Protein AF-M6Q5N8-F1 (afdb_monomer_lite)

Radius of gyration: 15.01 Å; chains: 1; bounding box: 36×33×37 Å

Foldseek 3Di:
DDPPFDKAWDAKDWKWKDFDPATATFIWTWTDTPPDQKIWIARQFARQIAIDNDPVRNVVRSVVRVVVVLVVLLVDPDDDDGDGHDPVSVVVNVVRDDPVVVCVNVVGDHDDSVSSNDGDDMDIDDDD

Secondary structure (DSSP, 8-state):
------EEEEEEEEEEEEETTEEEEEEEEEEEETT---EEEEETTTTEEEEESSHHHHHHHHHHHHHHHHHHHHT--SPP-PPPPPHHHHHHHHHHS-HHHHHHHHHSPPPPHHHHTT-S---EEE--

pLDDT: mean 75.64, std 18.01, range [30.88, 96.38]

Sequence (128 aa):
MNTEYKIQPIEANFLVVKMDEKEYPLPVLVYKVENENYVYAEILNYSILGYGNSIQEAKEDIVNLIDLYLHDSKNSDKPSSIIQSETEKRQIFLSLIDIKMWDFFFNLNTPKQEDIKGQLESHFAIAS

Structure (mmCIF, N/CA/C/O backbone):
data_AF-M6Q5N8-F1
#
_entry.id   AF-M6Q5N8-F1
#
loop_
_atom_site.group_PDB
_atom_site.id
_atom_site.type_symbol
_atom_site.label_atom_id
_atom_site.label_alt_id
_atom_site.label_comp_id
_atom_site.label_asym_id
_atom_site.label_entity_id
_atom_site.label_seq_id
_atom_site.pdbx_PDB_ins_code
_atom_site.Cartn_x
_atom_site.Cartn_y
_atom_site.Cartn_z
_atom_site.occupancy
_atom_site.B_iso_or_equiv
_atom_site.auth_seq_id
_atom_site.auth_comp_id
_atom_site.auth_asym_id
_atom_site.auth_atom_id
_atom_site.pdbx_PDB_model_num
ATOM 1 N N . MET A 1 1 ? -12.390 -20.296 16.370 1.00 30.88 1 MET A N 1
ATOM 2 C CA . MET A 1 1 ? -12.536 -18.899 16.823 1.00 30.88 1 MET A CA 1
ATOM 3 C C . MET A 1 1 ? -12.137 -18.032 15.646 1.00 30.88 1 MET A C 1
ATOM 5 O O . MET A 1 1 ? -10.953 -17.971 15.357 1.00 30.88 1 MET A O 1
ATOM 9 N N . ASN A 1 2 ? -13.109 -17.481 14.916 1.00 33.12 2 ASN A N 1
ATOM 10 C CA . ASN A 1 2 ? -12.849 -16.460 13.902 1.00 33.12 2 ASN A CA 1
ATOM 11 C C . ASN A 1 2 ? -12.840 -15.119 14.630 1.00 33.12 2 ASN A C 1
ATOM 13 O O . ASN A 1 2 ? -13.896 -14.562 14.915 1.00 33.12 2 ASN A O 1
ATOM 17 N N . THR A 1 3 ? -11.664 -14.634 15.004 1.00 42.31 3 THR A N 1
ATOM 18 C CA . THR A 1 3 ? -11.481 -13.196 15.187 1.00 42.31 3 THR A CA 1
ATOM 19 C C . THR A 1 3 ? -11.457 -12.608 13.782 1.00 42.31 3 THR A C 1
ATOM 21 O O . THR A 1 3 ? -10.414 -12.572 13.140 1.00 42.31 3 THR A O 1
ATOM 24 N N . GLU A 1 4 ? -12.631 -12.247 13.260 1.00 54.78 4 GLU A N 1
ATOM 25 C CA . GLU A 1 4 ? -12.725 -11.385 12.082 1.00 54.78 4 GLU A CA 1
ATOM 26 C C . GLU A 1 4 ? -12.156 -10.028 12.497 1.00 54.78 4 GLU A C 1
ATOM 28 O O . GLU A 1 4 ? -12.827 -9.214 13.131 1.00 54.78 4 GLU A O 1
ATOM 33 N N . TYR A 1 5 ? -10.864 -9.833 12.243 1.00 60.12 5 TYR A N 1
ATOM 34 C CA . TYR A 1 5 ? -10.219 -8.543 12.417 1.00 60.12 5 TYR A CA 1
ATOM 35 C C . TYR A 1 5 ? -10.894 -7.565 11.465 1.00 60.12 5 TYR A C 1
ATOM 37 O O . TYR A 1 5 ? -10.724 -7.641 10.249 1.00 60.12 5 TYR A O 1
ATOM 45 N N . LYS A 1 6 ? -11.703 -6.662 12.015 1.00 83.00 6 LYS A N 1
ATOM 46 C CA . LYS A 1 6 ? -12.433 -5.702 11.203 1.00 83.00 6 LYS A CA 1
ATOM 47 C C . LYS A 1 6 ? -11.478 -4.617 10.733 1.00 83.00 6 LYS A C 1
ATOM 49 O O . LYS A 1 6 ? -11.004 -3.793 11.519 1.00 83.00 6 LYS A O 1
ATOM 54 N N . ILE A 1 7 ? -11.206 -4.627 9.436 1.00 89.00 7 ILE A N 1
ATOM 55 C CA . ILE A 1 7 ? -10.419 -3.598 8.770 1.00 89.00 7 ILE A CA 1
ATOM 56 C C . ILE A 1 7 ? -11.296 -2.354 8.597 1.00 89.00 7 ILE A C 1
ATOM 58 O O . ILE A 1 7 ? -12.390 -2.413 8.035 1.00 89.00 7 ILE A O 1
ATOM 62 N N . GLN A 1 8 ? -10.811 -1.215 9.080 1.00 92.88 8 GLN A N 1
ATOM 63 C CA . GLN A 1 8 ? -11.384 0.101 8.827 1.00 92.88 8 GLN A CA 1
ATOM 64 C C . GLN A 1 8 ? -10.546 0.791 7.746 1.00 92.88 8 GLN A C 1
ATOM 66 O O . GLN A 1 8 ? -9.454 1.284 8.054 1.00 92.88 8 GLN A O 1
ATOM 71 N N . PRO A 1 9 ? -11.003 0.805 6.482 1.00 93.50 9 PRO A N 1
ATOM 72 C CA . PRO A 1 9 ? -10.269 1.475 5.422 1.00 93.50 9 PRO A CA 1
ATOM 73 C C . PRO A 1 9 ? -10.187 2.977 5.677 1.00 93.50 9 PRO A C 1
ATOM 75 O O . PRO A 1 9 ? -11.166 3.596 6.094 1.00 93.50 9 PRO A O 1
ATOM 78 N N . ILE A 1 10 ? -9.025 3.555 5.390 1.00 94.00 10 ILE A N 1
ATOM 79 C CA . ILE A 1 10 ? -8.806 5.001 5.437 1.00 94.00 10 ILE A CA 1
ATOM 80 C C . ILE A 1 10 ? -8.743 5.541 4.012 1.00 94.00 10 ILE A C 1
ATOM 82 O O . ILE A 1 10 ? -9.542 6.396 3.644 1.00 94.00 10 ILE A O 1
ATOM 86 N N . GLU A 1 11 ? -7.811 5.030 3.208 1.00 93.25 11 GLU A N 1
ATOM 87 C CA . GLU A 1 11 ? -7.589 5.490 1.838 1.00 93.25 11 GLU A CA 1
ATOM 88 C C . GLU A 1 11 ? -6.929 4.406 0.979 1.00 93.25 11 GLU A C 1
ATOM 90 O O . GLU A 1 11 ? -6.263 3.496 1.480 1.00 93.25 11 GLU A O 1
ATOM 95 N N . ALA A 1 12 ? -7.113 4.524 -0.333 1.00 91.62 12 ALA A N 1
ATOM 96 C CA . ALA A 1 12 ? -6.439 3.721 -1.341 1.00 91.62 12 ALA A CA 1
ATOM 97 C C . ALA A 1 12 ? -5.587 4.641 -2.215 1.00 91.62 12 ALA A C 1
ATOM 99 O O . ALA A 1 12 ? -6.070 5.666 -2.685 1.00 91.62 12 ALA A O 1
ATOM 100 N N . ASN A 1 13 ? -4.325 4.271 -2.413 1.00 88.88 13 ASN A N 1
ATOM 101 C CA . ASN A 1 13 ? -3.329 5.061 -3.129 1.00 88.88 13 ASN A CA 1
ATOM 102 C C . ASN A 1 13 ? -2.446 4.167 -4.003 1.00 88.88 13 ASN A C 1
ATOM 104 O O . ASN A 1 13 ? -2.526 2.941 -3.946 1.00 88.88 13 ASN A O 1
ATOM 108 N N . PHE A 1 14 ? -1.562 4.780 -4.785 1.00 87.44 14 PHE A N 1
ATOM 109 C CA . PHE A 1 14 ? -0.500 4.066 -5.486 1.00 87.44 14 PHE A CA 1
ATOM 110 C C . PHE A 1 14 ? 0.861 4.527 -4.992 1.00 87.44 14 PHE A C 1
ATOM 112 O O . PHE A 1 14 ? 1.125 5.725 -4.899 1.00 87.44 14 PHE A O 1
ATOM 119 N N . LEU A 1 15 ? 1.742 3.568 -4.732 1.00 87.81 15 LEU A N 1
ATOM 120 C CA . LEU A 1 15 ? 3.169 3.824 -4.648 1.00 87.81 15 LEU A CA 1
ATOM 121 C C . LEU A 1 15 ? 3.750 3.700 -6.054 1.00 87.81 15 LEU A C 1
ATOM 123 O O . LEU A 1 15 ? 3.730 2.617 -6.637 1.00 87.81 15 LEU A O 1
ATOM 127 N N . VAL A 1 16 ? 4.253 4.799 -6.609 1.00 84.94 16 VAL A N 1
ATOM 128 C CA . VAL A 1 16 ? 4.866 4.785 -7.940 1.00 84.94 16 VAL A CA 1
ATOM 129 C C . VAL A 1 16 ? 6.345 4.463 -7.799 1.00 84.94 16 VAL A C 1
ATOM 131 O O . VAL A 1 16 ? 7.121 5.272 -7.286 1.00 84.94 16 VAL A O 1
ATOM 134 N N . VAL A 1 17 ? 6.729 3.282 -8.277 1.00 81.38 17 VAL A N 1
ATOM 135 C CA . VAL A 1 17 ? 8.127 2.860 -8.364 1.00 81.38 17 VAL A CA 1
ATOM 136 C C . VAL A 1 17 ? 8.646 3.196 -9.751 1.00 81.38 17 VAL A C 1
ATOM 138 O O . VAL A 1 17 ? 8.128 2.690 -10.747 1.00 81.38 17 VAL A O 1
ATOM 141 N N . LYS A 1 18 ? 9.671 4.042 -9.830 1.00 78.19 18 LYS A N 1
ATOM 142 C CA . LYS A 1 18 ? 10.339 4.343 -11.098 1.00 78.19 18 LYS A CA 1
ATOM 143 C C . LYS A 1 18 ? 11.508 3.388 -11.297 1.00 78.19 18 LYS A C 1
ATOM 145 O O . LYS A 1 18 ? 12.343 3.238 -10.406 1.00 78.19 18 LYS A O 1
ATOM 150 N N . MET A 1 19 ? 11.549 2.727 -12.446 1.00 72.00 19 MET A N 1
ATOM 151 C CA . MET A 1 19 ? 12.650 1.853 -12.847 1.00 72.00 19 MET A CA 1
ATOM 152 C C . MET A 1 19 ? 13.027 2.212 -14.283 1.00 72.00 19 MET A C 1
ATOM 154 O O . MET A 1 19 ? 12.175 2.131 -15.171 1.00 72.00 19 MET A O 1
ATOM 158 N N . ASP A 1 20 ? 14.277 2.620 -14.496 1.00 72.25 20 ASP A N 1
ATOM 159 C CA . ASP A 1 20 ? 14.779 3.136 -15.771 1.00 72.25 20 ASP A CA 1
ATOM 160 C C . ASP A 1 20 ? 13.825 4.198 -16.382 1.00 72.25 20 ASP A C 1
ATOM 162 O O . ASP A 1 20 ? 13.698 5.302 -15.855 1.00 72.25 20 ASP A O 1
ATOM 166 N N . GLU A 1 21 ? 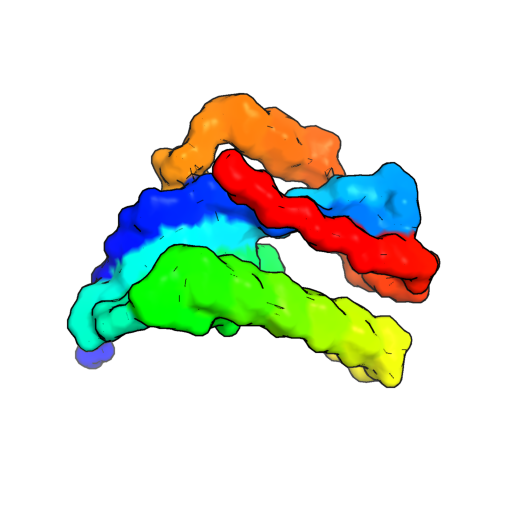13.106 3.860 -17.461 1.00 65.44 21 GLU A N 1
ATOM 167 C CA . GLU A 1 21 ? 12.159 4.735 -18.179 1.00 65.44 21 GLU A CA 1
ATOM 168 C C . GLU A 1 21 ? 10.677 4.373 -17.951 1.00 65.44 21 GLU A C 1
ATOM 170 O O . GLU A 1 21 ? 9.793 4.850 -18.668 1.00 65.44 21 GLU A O 1
ATOM 175 N N . LYS A 1 22 ? 10.375 3.492 -16.991 1.00 69.94 22 LYS A N 1
ATOM 176 C CA . LYS A 1 22 ? 9.011 3.018 -16.724 1.00 69.94 22 LYS A CA 1
ATOM 177 C C . LYS A 1 22 ? 8.580 3.304 -15.293 1.00 69.94 22 LYS A C 1
ATOM 179 O O . LYS A 1 22 ? 9.331 3.136 -14.333 1.00 69.94 22 LYS A O 1
ATOM 184 N N . GLU A 1 23 ? 7.323 3.706 -15.166 1.00 76.88 23 GLU A N 1
ATOM 185 C CA . GLU A 1 23 ? 6.652 3.883 -13.886 1.00 76.88 23 GLU A CA 1
ATOM 186 C C . GLU A 1 23 ? 5.763 2.673 -13.613 1.00 76.88 23 GLU A C 1
ATOM 188 O O . GLU A 1 23 ? 4.957 2.271 -14.454 1.00 76.88 23 GLU A O 1
ATOM 193 N N . TYR A 1 24 ? 5.915 2.100 -12.425 1.00 76.81 24 TYR A N 1
ATOM 194 C CA . TYR A 1 24 ? 5.169 0.936 -11.983 1.00 76.81 24 TYR A CA 1
ATOM 195 C C . TYR A 1 24 ? 4.320 1.313 -10.770 1.00 76.81 24 TYR A C 1
ATOM 197 O O . TYR A 1 24 ? 4.860 1.484 -9.672 1.00 76.81 24 TYR A O 1
ATOM 205 N N . PRO A 1 25 ? 2.996 1.462 -10.937 1.00 82.88 25 PRO A N 1
ATOM 206 C CA . PRO A 1 25 ? 2.116 1.785 -9.833 1.00 82.88 25 PRO A CA 1
ATOM 207 C C . PRO A 1 25 ? 1.837 0.525 -9.022 1.00 82.88 25 PRO A C 1
ATOM 209 O O . PRO A 1 25 ? 1.323 -0.478 -9.523 1.00 82.88 25 PRO A O 1
ATOM 212 N N . LEU A 1 26 ? 2.167 0.576 -7.741 1.00 86.25 26 LEU A N 1
ATOM 213 C CA . LEU A 1 26 ? 1.872 -0.485 -6.796 1.00 86.25 26 LEU A CA 1
ATOM 214 C C . LEU A 1 26 ? 0.654 -0.077 -5.964 1.00 86.25 26 LEU A C 1
ATOM 216 O O . LEU A 1 26 ? 0.677 0.993 -5.360 1.00 86.25 26 LEU A O 1
ATOM 220 N N . PRO A 1 27 ? -0.417 -0.887 -5.932 1.00 89.06 27 PRO A N 1
ATOM 221 C CA . PRO A 1 27 ? -1.635 -0.539 -5.216 1.00 89.06 27 PRO A CA 1
ATOM 222 C C . PRO A 1 27 ? -1.385 -0.621 -3.710 1.00 89.06 27 PRO A C 1
ATOM 224 O O . PRO A 1 27 ? -0.926 -1.651 -3.208 1.00 89.06 27 PRO A O 1
ATOM 227 N N . VAL A 1 28 ? -1.689 0.465 -3.007 1.00 92.31 28 VAL A N 1
ATOM 228 C CA . VAL A 1 28 ? -1.510 0.614 -1.563 1.00 92.31 28 VAL A CA 1
ATOM 229 C C . VAL A 1 28 ? -2.861 0.822 -0.901 1.00 92.31 28 VAL A C 1
ATOM 231 O O . VAL A 1 28 ? -3.601 1.741 -1.252 1.00 92.31 28 VAL A O 1
ATOM 234 N N . LEU A 1 29 ? -3.164 -0.004 0.094 1.00 94.19 29 LEU A N 1
ATOM 235 C CA . LEU A 1 29 ? -4.302 0.207 0.981 1.00 94.19 29 LEU A CA 1
ATOM 236 C C . LEU A 1 29 ? -3.805 0.716 2.333 1.00 94.19 29 LEU A C 1
ATOM 238 O O . LEU A 1 29 ? -2.958 0.076 2.954 1.00 94.19 29 LEU A O 1
ATOM 242 N N . VAL A 1 30 ? -4.362 1.831 2.801 1.00 95.81 30 VAL A N 1
ATOM 243 C CA . VAL A 1 30 ? -4.132 2.358 4.148 1.00 95.81 30 VAL A CA 1
ATOM 244 C C . VAL A 1 30 ? -5.367 2.094 4.997 1.00 95.81 30 VAL A C 1
ATOM 246 O O . VAL A 1 30 ? -6.492 2.423 4.605 1.00 95.81 30 VAL A O 1
ATOM 249 N N . TYR A 1 31 ? -5.175 1.499 6.168 1.00 95.25 31 TYR A N 1
ATOM 250 C CA . TYR A 1 31 ? -6.275 1.059 7.016 1.00 95.25 31 TYR A CA 1
ATOM 251 C C . TYR A 1 31 ? -5.895 0.997 8.498 1.00 95.25 31 TYR A C 1
ATOM 253 O O . TYR A 1 31 ? -4.726 1.067 8.874 1.00 95.25 31 TYR A O 1
ATOM 261 N N . LYS A 1 32 ? -6.906 0.854 9.354 1.00 95.19 32 LYS A N 1
ATOM 262 C CA . LYS A 1 32 ? -6.758 0.484 10.767 1.00 95.19 32 LYS A CA 1
ATOM 263 C C . LYS A 1 32 ? -7.368 -0.882 11.015 1.00 95.19 32 LYS A C 1
ATOM 265 O O . LYS A 1 32 ? -8.320 -1.268 10.339 1.00 95.19 32 LYS A O 1
ATOM 270 N N . VAL A 1 33 ? -6.849 -1.584 12.009 1.00 92.06 33 VAL A N 1
ATOM 271 C CA . VAL A 1 33 ? -7.463 -2.804 12.532 1.00 92.06 33 VAL A CA 1
ATOM 272 C C . VAL A 1 33 ? -8.184 -2.453 13.826 1.00 92.06 33 VAL A C 1
ATOM 274 O O . VAL A 1 33 ? -7.667 -1.713 14.663 1.00 92.06 33 VAL A O 1
ATOM 277 N N . GLU A 1 34 ? -9.410 -2.943 13.986 1.00 87.62 34 GLU A N 1
ATOM 278 C CA . GLU A 1 34 ? -10.166 -2.744 15.220 1.00 87.62 34 GLU A CA 1
ATOM 279 C C . GLU A 1 34 ? -9.391 -3.289 16.436 1.00 87.62 34 GLU A C 1
ATOM 281 O O . GLU A 1 34 ? -8.906 -4.418 16.421 1.00 87.62 34 GLU A O 1
ATOM 286 N N . ASN A 1 35 ? -9.309 -2.485 17.503 1.00 85.38 35 ASN A N 1
ATOM 287 C CA . ASN A 1 35 ? -8.527 -2.732 18.728 1.00 85.38 35 ASN A CA 1
ATOM 288 C C . ASN A 1 35 ? -7.000 -2.584 18.610 1.00 85.38 35 ASN A C 1
ATOM 290 O O . ASN A 1 35 ? -6.294 -2.874 19.576 1.00 85.38 35 ASN A O 1
ATOM 294 N N . GLU A 1 36 ? -6.488 -2.076 17.490 1.00 89.75 36 GLU A N 1
ATOM 295 C CA . GLU A 1 36 ? -5.082 -1.700 17.348 1.00 89.75 36 GLU A CA 1
ATOM 296 C C . GLU A 1 36 ? -4.931 -0.176 17.272 1.00 89.75 36 GLU A C 1
ATOM 298 O O . GLU A 1 36 ? -5.776 0.537 16.731 1.00 89.75 36 GLU A O 1
ATOM 303 N N . ASN A 1 37 ? -3.838 0.342 17.839 1.00 89.25 37 ASN A N 1
ATOM 304 C CA . ASN A 1 37 ? -3.571 1.785 17.889 1.00 89.25 37 ASN A CA 1
ATOM 305 C C . ASN A 1 37 ? -2.722 2.283 16.711 1.00 89.25 37 ASN A C 1
ATOM 307 O O . ASN A 1 37 ? -2.341 3.452 16.682 1.00 89.25 37 ASN A O 1
ATOM 311 N N . TYR A 1 38 ? -2.427 1.406 15.754 1.00 94.62 38 TYR A N 1
ATOM 312 C CA . TYR A 1 38 ? -1.580 1.706 14.610 1.00 94.62 38 TYR A CA 1
ATOM 313 C C . TYR A 1 38 ? -2.402 1.933 13.346 1.00 94.62 38 TYR A C 1
ATOM 315 O O . TYR A 1 38 ? -3.519 1.435 13.184 1.00 94.62 38 TYR A O 1
ATOM 323 N N . VAL A 1 39 ? -1.821 2.709 12.443 1.00 96.38 39 VAL A N 1
ATOM 324 C CA . VAL A 1 39 ? -2.214 2.778 11.042 1.00 96.38 39 VAL A CA 1
ATOM 325 C C . VAL A 1 39 ? -1.319 1.826 10.267 1.00 96.38 39 VAL A C 1
ATOM 327 O O . VAL A 1 39 ? -0.111 1.797 10.489 1.00 96.38 39 VAL A O 1
ATOM 330 N N . TYR A 1 40 ? -1.919 1.084 9.349 1.00 95.88 40 TYR A N 1
ATOM 331 C CA . TYR A 1 40 ? -1.242 0.169 8.446 1.00 95.88 40 TYR A CA 1
ATOM 332 C C . TYR A 1 40 ? -1.292 0.716 7.028 1.00 95.88 40 TYR A C 1
ATOM 334 O O . TYR A 1 40 ? -2.307 1.278 6.611 1.00 95.88 40 TYR A O 1
ATOM 342 N N . ALA A 1 41 ? -0.213 0.513 6.284 1.00 95.94 41 ALA A N 1
ATOM 343 C CA . ALA A 1 41 ? -0.166 0.680 4.843 1.00 95.94 41 ALA A CA 1
ATOM 344 C C . ALA A 1 41 ? 0.348 -0.626 4.230 1.00 95.94 41 ALA A C 1
ATOM 346 O O . ALA A 1 41 ? 1.341 -1.184 4.691 1.00 95.94 41 ALA A O 1
ATOM 347 N N . GLU A 1 42 ? -0.333 -1.139 3.210 1.00 94.19 42 GLU A N 1
ATOM 348 C CA . GLU A 1 42 ? 0.015 -2.424 2.600 1.00 94.19 42 GLU A CA 1
ATOM 349 C C . GLU A 1 42 ? 0.081 -2.328 1.081 1.00 94.19 42 GLU A C 1
ATOM 351 O O . GLU A 1 42 ? -0.879 -1.895 0.440 1.00 94.19 42 GLU A O 1
ATOM 356 N N . ILE A 1 43 ? 1.189 -2.794 0.501 1.00 91.44 43 ILE A N 1
ATOM 357 C CA . ILE A 1 43 ? 1.340 -2.964 -0.945 1.00 91.44 43 ILE A CA 1
ATOM 358 C C . ILE A 1 43 ? 0.692 -4.292 -1.358 1.00 91.44 43 ILE A C 1
ATOM 360 O O . ILE A 1 43 ? 1.275 -5.364 -1.179 1.00 91.44 43 ILE A O 1
ATOM 364 N N . LEU A 1 44 ? -0.488 -4.233 -1.981 1.00 88.69 44 LEU A N 1
ATOM 365 C CA . LEU A 1 44 ? -1.363 -5.405 -2.162 1.00 88.69 44 LEU A CA 1
ATOM 366 C C . LEU A 1 44 ? -0.813 -6.489 -3.101 1.00 88.69 44 LEU A C 1
ATOM 368 O O . LEU A 1 44 ? -1.274 -7.640 -3.115 1.00 88.69 44 LEU A O 1
ATOM 372 N N . ASN A 1 45 ? 0.139 -6.111 -3.951 1.00 81.44 45 ASN A N 1
ATOM 373 C CA . ASN A 1 45 ? 0.755 -7.025 -4.905 1.00 81.44 45 ASN A CA 1
ATOM 374 C C . ASN A 1 45 ? 1.868 -7.858 -4.275 1.00 81.44 45 ASN A C 1
ATOM 376 O O . ASN A 1 45 ? 2.132 -8.936 -4.793 1.00 81.44 45 ASN A O 1
ATOM 380 N N . TYR A 1 46 ? 2.484 -7.375 -3.194 1.00 81.25 46 TYR A N 1
ATOM 381 C CA . TYR A 1 46 ? 3.658 -7.991 -2.569 1.00 81.25 46 TYR A CA 1
ATOM 382 C C . TYR A 1 46 ? 3.441 -8.364 -1.098 1.00 81.25 46 TYR A C 1
ATOM 384 O O . TYR A 1 46 ? 4.357 -8.902 -0.479 1.00 81.25 46 TYR A O 1
ATOM 392 N N . SER A 1 47 ? 2.269 -8.056 -0.529 1.00 84.81 47 SER A N 1
ATOM 393 C CA . SER A 1 47 ? 1.970 -8.208 0.901 1.00 84.81 47 SER A CA 1
ATOM 394 C C . SER A 1 47 ? 3.023 -7.552 1.806 1.00 84.81 47 SER A C 1
ATOM 396 O O . SER A 1 47 ? 3.298 -8.032 2.905 1.00 84.81 47 SER A O 1
ATOM 398 N N . ILE A 1 48 ? 3.636 -6.461 1.335 1.00 88.50 48 ILE A N 1
ATOM 399 C CA . ILE A 1 48 ? 4.571 -5.661 2.129 1.00 88.50 48 ILE A CA 1
ATOM 400 C C . ILE A 1 48 ? 3.736 -4.733 2.996 1.00 88.50 48 ILE A C 1
ATOM 402 O O . ILE A 1 48 ? 2.979 -3.914 2.473 1.00 88.50 48 ILE A O 1
ATOM 406 N N . LEU A 1 49 ? 3.878 -4.893 4.307 1.00 92.50 49 LEU A N 1
ATOM 407 C CA . LEU A 1 49 ? 3.103 -4.202 5.323 1.00 92.50 49 LEU A CA 1
ATOM 408 C C . LEU A 1 49 ? 4.019 -3.271 6.110 1.00 92.50 49 LEU A C 1
ATOM 410 O O . LEU A 1 49 ? 4.965 -3.743 6.736 1.00 92.50 49 LEU A O 1
ATOM 414 N N . GLY A 1 50 ? 3.697 -1.985 6.105 1.00 94.06 50 GLY A N 1
ATOM 415 C CA . GLY A 1 50 ? 4.296 -0.989 6.982 1.00 94.06 50 GLY A CA 1
ATOM 416 C C . GLY A 1 50 ? 3.263 -0.443 7.957 1.00 94.06 50 GLY A C 1
ATOM 417 O O . GLY A 1 50 ? 2.051 -0.540 7.726 1.00 94.06 50 GLY A O 1
ATOM 418 N N . TYR A 1 51 ? 3.727 0.100 9.075 1.00 96.06 51 TYR A N 1
ATOM 419 C CA . TYR A 1 51 ? 2.848 0.585 10.136 1.00 96.06 51 TYR A CA 1
ATOM 420 C C . TYR A 1 51 ? 3.426 1.790 10.878 1.00 96.06 51 TYR A C 1
ATOM 422 O O . TYR A 1 51 ? 4.628 2.032 10.892 1.00 96.06 51 TYR A O 1
ATOM 430 N N . GLY A 1 52 ? 2.552 2.556 11.526 1.00 96.12 52 GLY A N 1
ATOM 431 C CA . GLY A 1 52 ? 2.949 3.733 12.294 1.00 96.12 52 GLY A CA 1
ATOM 432 C C . GLY A 1 52 ? 1.821 4.297 13.148 1.00 96.12 52 GLY A C 1
ATOM 433 O O . GLY A 1 52 ? 0.678 3.843 13.082 1.00 96.12 52 GLY A O 1
ATOM 434 N N . ASN A 1 53 ? 2.120 5.307 13.962 1.00 95.44 53 ASN A N 1
ATOM 435 C CA . ASN A 1 53 ? 1.106 6.013 14.757 1.00 95.44 53 ASN A CA 1
ATOM 436 C C . ASN A 1 53 ? 0.263 6.967 13.895 1.00 95.44 53 ASN A C 1
ATOM 438 O O . ASN A 1 53 ? -0.815 7.400 14.304 1.00 95.44 53 ASN A O 1
ATOM 442 N N . SER A 1 54 ? 0.748 7.301 12.698 1.00 95.94 54 SER A N 1
ATOM 443 C CA . SER A 1 54 ? 0.072 8.149 11.722 1.00 95.94 54 SER A CA 1
ATOM 444 C C . SER A 1 54 ? 0.084 7.516 10.329 1.00 95.94 54 SER A C 1
ATOM 446 O O . SER A 1 54 ? 0.863 6.607 10.048 1.00 95.94 54 SER A O 1
ATOM 448 N N . ILE A 1 55 ? -0.776 8.023 9.437 1.00 94.75 55 ILE A N 1
ATOM 449 C CA . ILE A 1 55 ? -0.788 7.629 8.018 1.00 94.75 55 ILE A CA 1
ATOM 450 C C . ILE A 1 55 ? 0.583 7.877 7.379 1.00 94.75 55 ILE A C 1
ATOM 452 O O . ILE A 1 55 ? 1.059 7.044 6.615 1.00 94.75 55 ILE A O 1
ATOM 456 N N . GLN A 1 56 ? 1.217 9.005 7.710 1.00 94.56 56 GLN A N 1
ATOM 457 C CA . GLN A 1 56 ? 2.518 9.372 7.163 1.00 94.56 56 GLN A CA 1
ATOM 458 C C . GLN A 1 56 ? 3.610 8.392 7.604 1.00 94.56 56 GLN A C 1
ATOM 460 O O . GLN A 1 56 ? 4.341 7.894 6.758 1.00 94.56 56 GLN A O 1
ATOM 465 N N . GLU A 1 57 ? 3.660 8.050 8.895 1.00 95.81 57 GLU A N 1
ATOM 466 C CA . GLU A 1 57 ? 4.621 7.066 9.412 1.00 95.81 57 GLU A CA 1
ATOM 467 C C . GLU A 1 57 ? 4.444 5.697 8.738 1.00 95.81 57 GLU A C 1
ATOM 469 O O . GLU A 1 57 ? 5.419 5.100 8.295 1.00 95.81 57 GLU A O 1
ATOM 474 N N . ALA A 1 58 ? 3.201 5.225 8.577 1.00 95.81 58 ALA A N 1
ATOM 475 C CA . ALA A 1 58 ? 2.934 3.957 7.895 1.00 95.81 58 ALA A CA 1
ATOM 476 C C . ALA A 1 58 ? 3.361 3.981 6.413 1.00 95.81 58 ALA A C 1
ATOM 478 O O . ALA A 1 58 ? 3.866 2.984 5.895 1.00 95.81 58 ALA A O 1
ATOM 479 N N . LYS A 1 59 ? 3.180 5.119 5.726 1.00 92.75 59 LYS A N 1
ATOM 480 C CA . LYS A 1 59 ? 3.633 5.321 4.340 1.00 92.75 59 LYS A CA 1
ATOM 481 C C . LYS A 1 59 ? 5.158 5.348 4.228 1.00 92.75 59 LYS A C 1
ATOM 483 O O . LYS A 1 59 ? 5.707 4.782 3.290 1.00 92.75 59 LYS A O 1
ATOM 488 N N . GLU A 1 60 ? 5.844 5.999 5.158 1.00 93.44 60 GLU A N 1
ATOM 489 C CA . GLU A 1 60 ? 7.310 6.033 5.187 1.00 93.44 60 GLU A CA 1
ATOM 490 C C . GLU A 1 60 ? 7.891 4.640 5.441 1.00 93.44 60 GLU A C 1
ATOM 492 O O . GLU A 1 60 ? 8.846 4.238 4.777 1.00 93.44 60 GLU A O 1
ATOM 497 N N . ASP A 1 61 ? 7.268 3.868 6.332 1.00 94.25 61 ASP A N 1
ATOM 49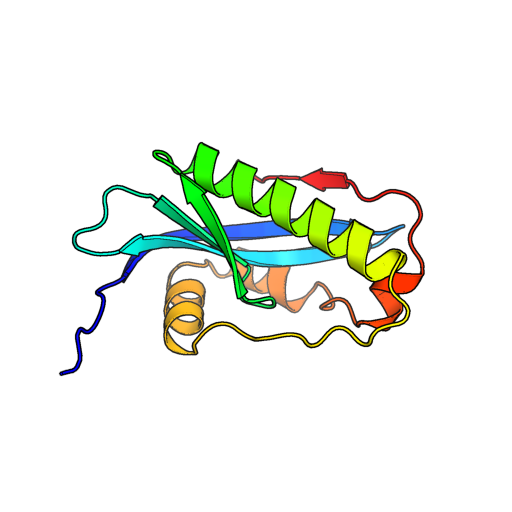8 C CA . ASP A 1 61 ? 7.686 2.501 6.631 1.00 94.25 61 ASP A CA 1
ATOM 499 C C . ASP A 1 61 ? 7.575 1.579 5.403 1.00 94.25 61 ASP A C 1
ATOM 501 O O . ASP A 1 61 ? 8.544 0.901 5.058 1.00 94.25 61 ASP A O 1
ATOM 505 N N . ILE A 1 62 ? 6.465 1.617 4.646 1.00 92.94 62 ILE A N 1
ATOM 506 C CA . ILE A 1 62 ? 6.363 0.813 3.408 1.00 92.94 62 ILE A CA 1
ATOM 507 C C . ILE A 1 62 ? 7.398 1.202 2.351 1.00 92.94 62 ILE A C 1
ATOM 509 O O . ILE A 1 62 ? 7.837 0.331 1.601 1.00 92.94 62 ILE A O 1
ATOM 513 N N . VAL A 1 63 ? 7.784 2.481 2.272 1.00 89.94 63 VAL A N 1
ATOM 514 C CA . VAL A 1 63 ? 8.803 2.950 1.321 1.00 89.94 63 VAL A CA 1
ATOM 515 C C . VAL A 1 63 ? 10.168 2.381 1.705 1.00 89.94 63 VAL A C 1
ATOM 517 O O . VAL A 1 63 ? 10.847 1.789 0.871 1.00 89.94 63 VAL A O 1
ATOM 520 N N . ASN A 1 64 ? 10.525 2.442 2.987 1.00 89.19 64 ASN A N 1
ATOM 521 C CA . ASN A 1 64 ? 11.766 1.840 3.473 1.00 89.19 64 ASN A CA 1
ATOM 522 C C . ASN A 1 64 ? 11.789 0.318 3.249 1.00 89.19 64 ASN A C 1
ATOM 524 O O . ASN A 1 64 ? 12.812 -0.248 2.860 1.00 89.19 64 ASN A O 1
ATOM 528 N N . LEU A 1 65 ? 10.659 -0.362 3.464 1.00 89.62 65 LEU A N 1
ATOM 529 C CA . LEU A 1 65 ? 10.551 -1.809 3.273 1.00 89.62 65 LEU A CA 1
ATOM 530 C C . LEU A 1 65 ? 10.657 -2.221 1.802 1.00 89.62 65 LEU A C 1
ATOM 532 O O . LEU A 1 65 ? 11.316 -3.220 1.505 1.00 89.62 65 LEU A O 1
ATOM 536 N N . ILE A 1 66 ? 10.03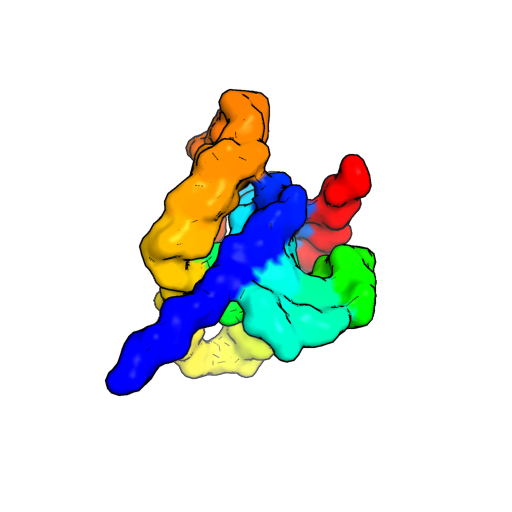7 -1.481 0.875 1.00 85.31 66 ILE A N 1
ATOM 537 C CA . ILE A 1 66 ? 10.174 -1.789 -0.555 1.00 85.31 66 ILE A CA 1
ATOM 538 C C . ILE A 1 66 ? 11.600 -1.515 -1.045 1.00 85.31 66 ILE A C 1
ATOM 540 O O . ILE A 1 66 ? 12.105 -2.291 -1.853 1.00 85.31 66 ILE A O 1
ATOM 544 N N . ASP A 1 67 ? 12.273 -0.484 -0.526 1.00 83.38 67 ASP A N 1
ATOM 545 C CA . ASP A 1 67 ? 13.673 -0.188 -0.851 1.00 83.38 67 ASP A CA 1
ATOM 546 C C . ASP A 1 67 ? 14.591 -1.337 -0.449 1.00 83.38 67 ASP A C 1
ATOM 548 O O . ASP A 1 67 ? 15.391 -1.816 -1.258 1.00 83.38 67 ASP A O 1
ATOM 552 N N . LEU A 1 68 ? 14.421 -1.837 0.776 1.00 83.06 68 LEU A N 1
ATOM 553 C CA . LEU A 1 68 ? 15.136 -3.012 1.266 1.00 83.06 68 LEU A CA 1
ATOM 554 C C . LEU A 1 68 ? 14.820 -4.248 0.420 1.00 83.06 68 LEU A C 1
ATOM 556 O O . LEU A 1 68 ? 15.735 -4.948 -0.007 1.00 83.06 68 LEU A O 1
ATOM 560 N N . TYR A 1 69 ? 13.542 -4.487 0.113 1.00 80.50 69 TYR A N 1
ATOM 561 C CA . TYR A 1 69 ? 13.126 -5.611 -0.725 1.00 80.50 69 TYR A CA 1
ATOM 562 C C . TYR A 1 69 ? 13.770 -5.559 -2.117 1.00 80.50 69 TYR A C 1
ATOM 564 O O . TYR A 1 69 ? 14.284 -6.566 -2.608 1.00 80.50 69 TYR A O 1
ATOM 572 N N . LEU A 1 70 ? 13.776 -4.390 -2.760 1.00 77.75 70 LEU A N 1
ATOM 573 C CA . LEU A 1 70 ? 14.379 -4.203 -4.077 1.00 77.75 70 LEU A CA 1
ATOM 574 C C . LEU A 1 70 ? 15.896 -4.378 -4.016 1.00 77.75 70 LEU A C 1
ATOM 576 O O . LEU A 1 70 ? 16.452 -5.084 -4.858 1.00 77.75 70 LEU A O 1
ATOM 580 N N . HIS A 1 71 ? 16.557 -3.807 -3.010 1.00 78.69 71 HIS A N 1
ATOM 581 C CA . HIS A 1 71 ? 17.992 -3.974 -2.801 1.00 78.69 71 HIS A CA 1
ATOM 582 C C . HIS A 1 71 ? 18.377 -5.447 -2.589 1.00 78.69 71 HIS A C 1
ATOM 584 O O . HIS A 1 71 ? 19.281 -5.955 -3.257 1.00 78.69 71 HIS A O 1
ATOM 590 N N . ASP A 1 72 ? 17.671 -6.164 -1.718 1.00 76.00 72 ASP A N 1
ATOM 591 C CA . ASP A 1 72 ? 17.947 -7.573 -1.431 1.00 76.00 72 ASP A CA 1
ATOM 592 C C . ASP A 1 72 ? 17.634 -8.468 -2.631 1.00 76.00 72 ASP A C 1
ATOM 594 O O . ASP A 1 72 ? 18.396 -9.386 -2.936 1.00 76.00 72 ASP A O 1
ATOM 598 N N . SER A 1 73 ? 16.559 -8.178 -3.370 1.00 72.44 73 SER A N 1
ATOM 599 C CA . SER A 1 73 ? 16.197 -8.936 -4.573 1.00 72.44 73 SER A CA 1
ATOM 600 C C . SER A 1 73 ? 17.253 -8.843 -5.677 1.00 72.44 73 SER A C 1
ATOM 602 O O . SER A 1 73 ? 17.484 -9.827 -6.377 1.00 72.44 73 SER A O 1
ATOM 604 N N . LYS A 1 74 ? 17.932 -7.695 -5.811 1.00 69.19 74 LYS A N 1
ATOM 605 C CA . LYS A 1 74 ? 19.029 -7.502 -6.773 1.00 69.19 74 LYS A CA 1
ATOM 606 C C . LYS A 1 74 ? 20.282 -8.284 -6.395 1.00 69.19 74 LYS A C 1
ATOM 608 O O . LYS A 1 74 ? 21.004 -8.740 -7.273 1.00 69.19 74 LYS A O 1
ATOM 613 N N . ASN A 1 75 ? 20.530 -8.433 -5.098 1.00 71.12 75 ASN A N 1
ATOM 614 C CA . ASN A 1 75 ? 21.746 -9.044 -4.563 1.00 71.12 75 ASN A CA 1
ATOM 615 C C . ASN A 1 75 ? 21.577 -10.532 -4.205 1.00 71.12 75 ASN A C 1
ATOM 617 O O . ASN A 1 75 ? 22.491 -11.143 -3.652 1.00 71.12 75 ASN A O 1
ATOM 621 N N . SER A 1 76 ? 20.414 -11.120 -4.495 1.00 68.44 76 SER A N 1
ATOM 622 C CA . SER A 1 76 ? 20.073 -12.493 -4.128 1.00 68.44 76 SER A CA 1
ATOM 623 C C . SER A 1 76 ? 19.964 -13.397 -5.355 1.00 68.44 76 SER A C 1
ATOM 625 O O . SER A 1 76 ? 19.138 -13.178 -6.237 1.00 68.44 76 SER A O 1
ATOM 627 N N . ASP A 1 77 ? 20.709 -14.504 -5.344 1.00 68.62 77 ASP A N 1
ATOM 628 C CA . ASP A 1 77 ? 20.540 -15.604 -6.307 1.00 68.62 77 ASP A CA 1
ATOM 629 C C . ASP A 1 77 ? 19.318 -16.488 -5.993 1.00 68.62 77 ASP A C 1
ATOM 631 O O . ASP A 1 77 ? 18.987 -17.411 -6.743 1.00 68.62 77 ASP A O 1
ATOM 635 N N . LYS A 1 78 ? 18.634 -16.243 -4.866 1.00 64.94 78 LYS A N 1
ATOM 636 C CA . LYS A 1 78 ? 17.439 -16.999 -4.487 1.00 64.94 78 LYS A CA 1
ATOM 637 C C . LYS A 1 78 ? 16.217 -16.473 -5.237 1.00 64.94 78 LYS A C 1
ATOM 639 O O . LYS A 1 78 ? 16.019 -15.258 -5.290 1.00 64.94 78 LYS A O 1
ATOM 644 N N . PRO A 1 79 ? 15.354 -17.365 -5.752 1.00 60.16 79 PRO A N 1
ATOM 645 C CA . PRO A 1 79 ? 14.103 -16.952 -6.367 1.00 60.16 79 PRO A CA 1
ATOM 646 C C . PRO A 1 79 ? 13.228 -16.228 -5.337 1.00 60.16 79 PRO A C 1
ATOM 648 O O . PRO A 1 79 ? 12.968 -16.754 -4.255 1.00 60.16 79 PRO A O 1
ATOM 651 N N . SER A 1 80 ? 12.770 -15.025 -5.679 1.00 62.50 80 SER A N 1
ATOM 652 C CA . SER A 1 80 ? 11.748 -14.307 -4.921 1.00 62.50 80 SER A CA 1
ATOM 653 C C . SER A 1 80 ? 10.361 -14.825 -5.304 1.00 62.50 80 SER A C 1
ATOM 655 O O . SER A 1 80 ? 10.057 -15.015 -6.484 1.00 62.50 80 SER A O 1
ATOM 657 N N . SER A 1 81 ? 9.516 -15.080 -4.306 1.00 60.03 81 SER A N 1
ATOM 658 C CA . SER A 1 81 ? 8.115 -15.456 -4.499 1.00 60.03 81 SER A CA 1
ATOM 659 C C . SER A 1 81 ? 7.214 -14.296 -4.105 1.00 60.03 81 SER A C 1
ATOM 661 O O . SER A 1 81 ? 7.335 -13.772 -2.999 1.00 60.03 81 SER A O 1
ATOM 663 N N . ILE A 1 82 ? 6.291 -13.927 -4.989 1.00 64.31 82 ILE A N 1
ATOM 664 C CA . ILE A 1 82 ? 5.306 -12.880 -4.721 1.00 64.31 82 ILE A CA 1
ATOM 665 C C . ILE A 1 82 ? 4.143 -13.497 -3.943 1.00 64.31 82 ILE A C 1
ATOM 667 O O . ILE A 1 82 ? 3.451 -14.377 -4.458 1.00 64.31 82 ILE A O 1
ATOM 671 N N . ILE A 1 83 ? 3.924 -13.029 -2.715 1.00 68.44 83 ILE A N 1
ATOM 672 C CA . ILE A 1 83 ? 2.719 -13.342 -1.946 1.00 68.44 83 ILE A CA 1
ATOM 673 C C . ILE A 1 83 ? 1.733 -12.207 -2.197 1.00 68.44 83 ILE A C 1
ATOM 675 O O . ILE A 1 83 ? 2.062 -11.039 -2.023 1.00 68.44 83 ILE A O 1
ATOM 679 N N . GLN A 1 84 ? 0.543 -12.559 -2.669 1.00 68.38 84 GLN A N 1
ATOM 680 C CA . GLN A 1 84 ? -0.525 -11.596 -2.895 1.00 68.38 84 GLN A CA 1
ATOM 681 C C . GLN A 1 84 ? -1.329 -11.391 -1.615 1.00 68.38 84 GLN A C 1
ATOM 683 O O . GLN A 1 84 ? -1.599 -12.356 -0.896 1.00 68.38 84 GLN A O 1
ATOM 688 N N . SER A 1 85 ? -1.757 -10.154 -1.370 1.00 78.81 85 SER A N 1
ATOM 689 C CA . SER A 1 85 ? -2.656 -9.852 -0.259 1.00 78.81 85 SER A CA 1
ATOM 690 C C . SER A 1 85 ? -4.015 -10.517 -0.442 1.00 78.81 85 SER A C 1
ATOM 692 O O . SER A 1 85 ? -4.442 -10.815 -1.564 1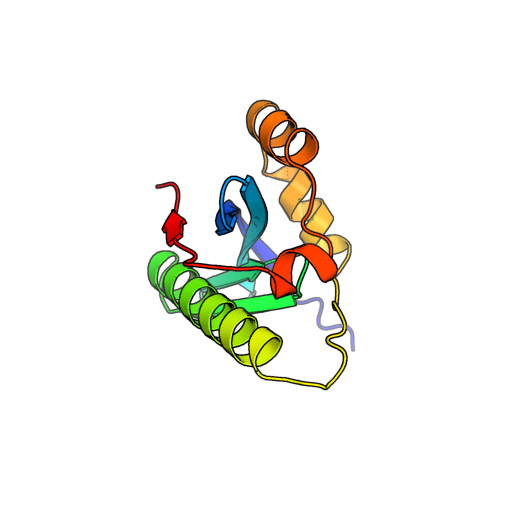.00 78.81 85 SER A O 1
ATOM 694 N N . GLU A 1 86 ? -4.710 -10.706 0.678 1.00 81.25 86 GLU A N 1
ATOM 695 C CA . GLU A 1 86 ? -6.026 -11.335 0.736 1.00 81.25 86 GLU A CA 1
ATOM 696 C C . GLU A 1 86 ? -7.042 -10.664 -0.201 1.00 81.25 86 GLU A C 1
ATOM 698 O O . GLU A 1 86 ? -7.038 -9.446 -0.415 1.00 81.25 86 GLU A O 1
ATOM 703 N N . THR A 1 87 ? -7.953 -11.472 -0.753 1.00 82.00 87 THR A N 1
ATOM 704 C CA . THR A 1 87 ? -8.977 -11.013 -1.703 1.00 82.00 87 THR A CA 1
ATOM 705 C C . THR A 1 87 ? -9.851 -9.900 -1.126 1.00 82.00 87 THR A C 1
ATOM 707 O O . THR A 1 87 ? -10.215 -8.981 -1.856 1.00 82.00 87 THR A O 1
ATOM 710 N N . GLU A 1 88 ? -10.140 -9.938 0.175 1.00 86.19 88 GLU A N 1
ATOM 711 C CA . GLU A 1 88 ? -10.936 -8.920 0.866 1.00 86.19 88 GLU A CA 1
ATOM 712 C C . GLU A 1 88 ? -10.281 -7.532 0.800 1.00 86.19 88 GLU A C 1
ATOM 714 O O . GLU A 1 88 ? -10.908 -6.572 0.355 1.00 86.19 88 GLU A O 1
ATOM 719 N N . LYS A 1 89 ? -8.989 -7.421 1.131 1.00 88.69 89 LYS A N 1
ATOM 720 C CA . LYS A 1 89 ? -8.252 -6.145 1.075 1.00 88.69 89 LYS A CA 1
ATOM 721 C C . LYS A 1 89 ? -8.205 -5.568 -0.337 1.00 88.69 89 LYS A C 1
ATOM 723 O O . LYS A 1 89 ? -8.305 -4.357 -0.522 1.00 88.69 89 LYS A O 1
ATOM 728 N N . ARG A 1 90 ? -8.121 -6.432 -1.352 1.00 86.38 90 ARG A N 1
ATOM 729 C CA . ARG A 1 90 ? -8.211 -6.014 -2.759 1.00 86.38 90 ARG A CA 1
ATOM 730 C C . ARG A 1 90 ? -9.590 -5.467 -3.101 1.00 86.38 90 ARG A C 1
ATOM 732 O O . ARG A 1 90 ? -9.676 -4.436 -3.752 1.00 86.38 90 ARG A O 1
ATOM 739 N N . GLN A 1 91 ? -10.663 -6.112 -2.654 1.00 87.12 91 GLN A N 1
ATOM 740 C CA . GLN A 1 91 ? -12.021 -5.604 -2.870 1.00 87.12 91 GLN A CA 1
ATOM 741 C C . GLN A 1 91 ? -12.231 -4.250 -2.185 1.00 87.12 91 GLN A C 1
ATOM 743 O O . GLN A 1 91 ? -12.780 -3.338 -2.802 1.00 87.12 91 GLN A O 1
ATOM 748 N N . ILE A 1 92 ? -11.727 -4.096 -0.957 1.00 90.38 92 ILE A N 1
ATOM 749 C CA . ILE A 1 92 ? -11.739 -2.821 -0.232 1.00 90.38 92 ILE A CA 1
ATOM 750 C C . ILE A 1 92 ? -11.010 -1.748 -1.045 1.00 90.38 92 ILE A C 1
ATOM 752 O O . ILE A 1 92 ? -11.585 -0.696 -1.310 1.00 90.38 92 ILE A O 1
ATOM 756 N N . PHE A 1 93 ? -9.792 -2.024 -1.515 1.00 90.31 93 PHE A N 1
ATOM 757 C CA . PHE A 1 93 ? -9.038 -1.102 -2.365 1.00 90.31 93 PHE A CA 1
ATOM 758 C C . PHE A 1 93 ? -9.822 -0.677 -3.611 1.00 90.31 93 PHE A C 1
ATOM 760 O O . PHE A 1 93 ? -9.988 0.515 -3.859 1.00 90.31 93 PHE A O 1
ATOM 767 N N . LEU A 1 94 ? -10.374 -1.642 -4.353 1.00 87.50 94 LEU A N 1
ATOM 768 C CA . LEU A 1 94 ? -11.147 -1.379 -5.571 1.00 87.50 94 LEU A CA 1
ATOM 769 C C . LEU A 1 94 ? -12.412 -0.548 -5.303 1.00 87.50 94 LEU A C 1
ATOM 771 O O . LEU A 1 94 ? -12.850 0.184 -6.186 1.00 87.50 94 LEU A O 1
ATOM 775 N N . SER A 1 95 ? -12.986 -0.644 -4.099 1.00 88.69 95 SER A N 1
ATOM 776 C CA . SER A 1 95 ? -14.147 0.155 -3.687 1.00 88.69 95 SER A CA 1
ATOM 777 C C . SER A 1 95 ? -13.815 1.611 -3.336 1.00 88.69 95 SER A C 1
ATOM 779 O O . SER A 1 95 ? -14.712 2.451 -3.348 1.00 88.69 95 SER A O 1
ATOM 781 N N . LEU A 1 96 ? -12.548 1.911 -3.027 1.00 88.69 96 LEU A N 1
ATOM 782 C CA . LEU A 1 96 ? -12.087 3.245 -2.622 1.00 88.69 96 LEU A CA 1
ATOM 783 C C . LEU A 1 96 ? -11.491 4.056 -3.778 1.00 88.69 96 LEU A C 1
ATOM 785 O O . LEU A 1 96 ? -11.445 5.282 -3.689 1.00 88.69 96 LEU A O 1
ATOM 789 N N . ILE A 1 97 ? -11.019 3.403 -4.843 1.00 83.75 97 ILE A N 1
ATOM 790 C CA . ILE A 1 97 ? -10.411 4.099 -5.980 1.00 83.75 97 ILE A CA 1
ATOM 791 C C . ILE A 1 97 ? -11.459 4.644 -6.968 1.00 83.75 97 ILE A C 1
ATOM 793 O O . ILE A 1 97 ? -12.431 3.972 -7.311 1.00 83.75 97 ILE A O 1
ATOM 797 N N . ASP A 1 98 ? -11.249 5.868 -7.461 1.00 75.44 98 ASP A N 1
ATOM 798 C CA . ASP A 1 98 ? -12.073 6.500 -8.492 1.00 75.44 98 ASP A CA 1
ATOM 799 C C . ASP A 1 98 ? -11.721 6.018 -9.914 1.00 75.44 98 ASP A C 1
ATOM 801 O O . ASP A 1 98 ? -10.665 5.437 -10.163 1.00 75.44 98 ASP A O 1
ATOM 805 N N . ILE A 1 99 ? -12.605 6.284 -10.881 1.00 64.06 99 ILE A N 1
ATOM 806 C CA . ILE A 1 99 ? -12.449 5.860 -12.286 1.00 64.06 99 ILE A CA 1
ATOM 807 C C . ILE A 1 99 ? -11.147 6.388 -12.926 1.00 64.06 99 ILE A C 1
ATOM 809 O O . ILE A 1 99 ? -10.571 5.722 -13.781 1.00 64.06 99 ILE A O 1
ATOM 813 N N . LYS A 1 100 ? -10.633 7.550 -12.507 1.00 65.00 100 LYS A N 1
ATOM 814 C CA . LYS A 1 100 ? -9.382 8.102 -13.056 1.00 65.00 100 LYS A CA 1
ATOM 815 C C . LYS A 1 100 ? -8.163 7.329 -12.555 1.00 65.00 100 LYS A C 1
ATOM 817 O O . LYS A 1 100 ? -7.205 7.121 -13.295 1.00 65.00 100 LYS A O 1
ATOM 822 N N . MET A 1 101 ? -8.212 6.871 -11.310 1.00 66.38 101 MET A N 1
ATOM 823 C CA . MET A 1 101 ? -7.227 5.975 -10.715 1.00 66.38 101 MET A CA 1
ATOM 824 C C . MET A 1 101 ? -7.271 4.570 -11.329 1.00 66.38 101 MET A C 1
ATOM 826 O O . MET A 1 101 ? -6.223 3.940 -11.467 1.00 66.38 101 MET A O 1
ATOM 830 N N . TRP A 1 102 ? -8.444 4.102 -11.768 1.00 65.19 102 TRP A N 1
ATOM 831 C CA . TRP A 1 102 ? -8.565 2.875 -12.568 1.00 65.19 102 TRP A CA 1
ATOM 832 C C . TRP A 1 102 ? -7.783 2.974 -13.881 1.00 65.19 102 TRP A C 1
ATOM 834 O O . TRP A 1 102 ? -6.989 2.082 -14.184 1.00 65.19 102 TRP A O 1
ATOM 844 N N . ASP A 1 103 ? -7.947 4.069 -14.627 1.00 60.69 103 ASP A N 1
ATOM 845 C CA . ASP A 1 103 ? -7.200 4.283 -15.871 1.00 60.69 103 ASP A CA 1
ATOM 846 C C . ASP A 1 103 ? -5.687 4.307 -15.618 1.00 60.69 103 ASP A C 1
ATOM 848 O O . ASP A 1 103 ? -4.922 3.737 -16.392 1.00 60.69 103 ASP A O 1
ATOM 852 N N . PHE A 1 104 ? -5.235 4.904 -14.515 1.00 64.75 104 PHE A N 1
ATOM 853 C CA . PHE A 1 104 ? -3.820 4.896 -14.139 1.00 64.75 104 PHE A CA 1
ATOM 854 C C . PHE A 1 104 ? -3.297 3.480 -13.836 1.00 64.75 104 PHE A C 1
ATOM 856 O O . PHE A 1 104 ? -2.220 3.103 -14.296 1.00 64.75 104 PHE A O 1
ATOM 863 N N . PHE A 1 105 ? -4.071 2.668 -13.110 1.00 62.81 105 PHE A N 1
ATOM 864 C CA . PHE A 1 105 ? -3.663 1.324 -12.697 1.00 62.81 105 PHE A CA 1
ATOM 865 C C . PHE A 1 105 ? -3.624 0.306 -13.842 1.00 62.81 105 PHE A C 1
ATOM 867 O O . PHE A 1 105 ? -2.715 -0.518 -13.895 1.00 62.81 105 PHE A O 1
ATOM 874 N N . PHE A 1 106 ? -4.592 0.348 -14.761 1.00 61.62 106 PHE A N 1
ATOM 875 C CA . PHE A 1 106 ? -4.687 -0.629 -15.855 1.00 61.62 106 PHE A CA 1
ATOM 876 C C . PHE A 1 106 ? -3.911 -0.227 -17.114 1.00 61.62 106 PHE A C 1
ATOM 878 O O . PHE A 1 106 ? -3.599 -1.101 -17.923 1.00 61.62 106 PHE A O 1
ATOM 885 N N . ASN A 1 107 ? -3.566 1.055 -17.280 1.00 56.38 107 ASN A N 1
ATOM 886 C CA . ASN A 1 107 ? -2.756 1.509 -18.417 1.00 56.38 107 ASN A CA 1
ATOM 887 C C . ASN A 1 107 ? -1.240 1.426 -18.168 1.00 56.38 107 ASN A C 1
ATOM 889 O O . ASN A 1 107 ? -0.463 1.573 -19.112 1.00 56.38 107 ASN A O 1
ATOM 893 N N . LEU A 1 108 ? -0.800 1.159 -16.934 1.00 54.25 108 LEU A N 1
ATOM 894 C CA . LEU A 1 108 ? 0.606 0.924 -16.607 1.00 54.25 108 LEU A CA 1
ATOM 895 C C . LEU A 1 108 ? 0.835 -0.579 -16.401 1.00 54.25 108 LEU A C 1
ATOM 897 O O . LEU A 1 108 ? 0.231 -1.214 -15.540 1.00 54.25 108 LEU A O 1
ATOM 901 N N . ASN A 1 109 ? 1.697 -1.169 -17.234 1.00 54.75 109 ASN A N 1
ATOM 902 C CA . ASN A 1 109 ? 2.027 -2.591 -17.153 1.00 54.75 109 ASN A CA 1
ATOM 903 C C . ASN A 1 109 ? 2.593 -2.915 -15.765 1.00 54.75 109 ASN A C 1
ATOM 905 O O . ASN A 1 109 ? 3.547 -2.280 -15.330 1.00 54.75 109 ASN A O 1
ATOM 909 N N . THR A 1 110 ? 2.046 -3.921 -15.083 1.00 53.59 110 THR A N 1
ATOM 910 C CA . THR A 1 110 ? 2.604 -4.423 -13.818 1.00 53.59 110 THR A CA 1
ATOM 911 C C . THR A 1 110 ? 4.027 -4.949 -14.074 1.00 53.59 110 THR A C 1
ATOM 913 O O . THR A 1 110 ? 4.213 -5.661 -15.067 1.00 53.59 110 THR A O 1
ATOM 916 N N . PRO A 1 111 ? 5.031 -4.635 -13.230 1.00 52.09 111 PRO A N 1
ATOM 917 C CA . PRO A 1 111 ? 6.398 -5.090 -13.476 1.00 52.09 111 PRO A CA 1
ATOM 918 C C . PRO A 1 111 ? 6.466 -6.615 -13.385 1.00 52.09 111 PRO A C 1
ATOM 920 O O . PRO A 1 111 ? 5.926 -7.219 -12.453 1.00 52.09 111 PRO A O 1
ATOM 923 N N . LYS A 1 112 ? 7.135 -7.249 -14.347 1.00 55.72 112 LYS A N 1
ATOM 924 C CA . LYS A 1 112 ? 7.501 -8.667 -14.285 1.00 55.72 112 LYS A CA 1
ATOM 925 C C . LYS A 1 112 ? 8.782 -8.815 -13.469 1.00 55.72 112 LYS A C 1
ATOM 927 O O . LYS A 1 112 ? 9.595 -7.903 -13.386 1.00 55.72 112 LYS A O 1
ATOM 932 N N . GLN A 1 113 ? 9.005 -9.996 -12.896 1.00 48.84 113 GLN A N 1
ATOM 933 C CA . GLN A 1 113 ? 10.207 -10.293 -12.099 1.00 48.84 113 GLN A CA 1
ATOM 934 C C . GLN A 1 113 ? 11.524 -10.033 -12.864 1.00 48.84 113 GLN A C 1
ATOM 936 O O . GLN A 1 113 ? 12.542 -9.708 -12.261 1.00 48.84 113 GLN A O 1
ATOM 941 N N . GLU A 1 114 ? 11.494 -10.148 -14.193 1.00 51.38 114 GLU A N 1
ATOM 942 C CA . GLU A 1 114 ? 12.614 -9.848 -15.092 1.00 51.38 114 GLU A CA 1
ATOM 943 C C . GLU A 1 114 ? 12.925 -8.344 -15.174 1.00 51.38 114 GLU A C 1
ATOM 945 O O . GLU A 1 114 ? 14.094 -7.977 -15.261 1.00 51.38 114 GLU A O 1
ATOM 950 N N . ASP A 1 115 ? 11.909 -7.480 -15.051 1.00 52.62 115 ASP A N 1
ATOM 951 C CA . ASP A 1 115 ? 12.056 -6.017 -15.091 1.00 52.62 115 ASP A CA 1
ATOM 952 C C . ASP A 1 115 ? 12.796 -5.479 -13.847 1.00 52.62 115 ASP A C 1
ATOM 954 O O . ASP A 1 115 ? 13.406 -4.414 -13.879 1.00 52.62 115 ASP A O 1
ATOM 958 N N . ILE A 1 116 ? 12.796 -6.234 -12.741 1.00 52.69 116 ILE A N 1
ATOM 959 C CA . ILE A 1 116 ? 13.451 -5.852 -11.478 1.00 52.69 116 ILE A CA 1
ATOM 960 C C . ILE A 1 116 ? 14.974 -6.082 -11.539 1.00 52.69 116 ILE A C 1
ATOM 962 O O . ILE A 1 116 ? 15.742 -5.378 -10.881 1.00 52.69 116 ILE A O 1
ATOM 966 N N . LYS A 1 117 ? 15.438 -7.033 -12.364 1.00 45.09 117 LYS A N 1
ATOM 967 C CA . LYS A 1 117 ? 16.862 -7.408 -12.470 1.00 45.09 117 LYS A CA 1
ATOM 968 C C . LYS A 1 117 ? 17.726 -6.403 -13.250 1.00 45.09 117 LYS A C 1
ATOM 970 O O . LYS A 1 117 ? 18.945 -6.519 -13.201 1.00 45.09 117 LYS A O 1
ATOM 975 N N . GLY A 1 118 ? 17.127 -5.446 -13.965 1.00 46.72 118 GLY A N 1
ATOM 976 C CA . GLY A 1 118 ? 17.826 -4.566 -14.917 1.00 46.72 118 GLY A CA 1
ATOM 977 C C . GLY A 1 118 ? 18.241 -3.170 -14.428 1.00 46.72 118 GLY A C 1
ATOM 978 O O . GLY A 1 118 ? 18.757 -2.402 -15.226 1.00 46.72 118 GLY A O 1
ATOM 979 N N . GLN A 1 119 ? 18.024 -2.809 -13.164 1.00 50.09 119 GLN A N 1
ATOM 980 C CA . GLN A 1 119 ? 17.887 -1.391 -12.796 1.00 50.09 119 GLN A CA 1
ATOM 981 C C . GLN A 1 119 ? 19.176 -0.610 -12.500 1.00 50.09 119 GLN A C 1
ATOM 983 O O . GLN A 1 119 ? 19.896 -0.935 -11.545 1.00 50.09 119 GLN A O 1
ATOM 988 N N . LEU A 1 120 ? 19.318 0.536 -13.176 1.00 42.59 120 LEU A N 1
ATOM 989 C CA . LEU A 1 120 ? 19.966 1.739 -12.646 1.00 42.59 120 LEU A CA 1
ATOM 990 C C . LEU A 1 120 ? 18.899 2.628 -11.967 1.00 42.59 120 LEU A C 1
ATOM 992 O O . LEU A 1 120 ? 17.879 2.934 -12.563 1.00 42.59 120 LEU A O 1
ATOM 996 N N . GLU A 1 121 ? 19.152 3.000 -10.708 1.00 41.47 121 GLU A N 1
ATOM 997 C CA . GLU A 1 121 ? 18.499 4.062 -9.907 1.00 41.47 121 GLU A CA 1
ATOM 998 C C . GLU A 1 121 ? 16.950 4.136 -9.899 1.00 41.47 121 GLU A C 1
ATOM 1000 O O . GLU A 1 121 ? 16.303 4.626 -10.820 1.00 41.47 121 GLU A O 1
ATOM 1005 N N . SER A 1 122 ? 16.339 3.716 -8.781 1.00 46.00 122 SER A N 1
ATOM 1006 C CA . SER A 1 122 ? 14.898 3.871 -8.532 1.00 46.00 122 SER A CA 1
ATOM 1007 C C . SER A 1 122 ? 14.596 5.085 -7.657 1.00 46.00 122 SER A C 1
ATOM 1009 O O . SER A 1 122 ? 15.202 5.266 -6.604 1.00 46.00 122 SER A O 1
ATOM 1011 N N . HIS A 1 123 ? 13.616 5.890 -8.071 1.00 46.03 123 HIS A N 1
ATOM 1012 C CA . HIS A 1 123 ? 13.092 7.018 -7.299 1.00 46.03 123 HIS A CA 1
ATOM 1013 C C . HIS A 1 123 ? 11.593 6.824 -7.037 1.00 46.03 123 HIS A C 1
ATOM 1015 O O . HIS A 1 123 ? 10.833 6.544 -7.964 1.00 46.03 123 HIS A O 1
ATOM 1021 N N . PHE A 1 124 ? 11.162 6.995 -5.786 1.00 46.19 124 PHE A N 1
ATOM 1022 C CA . PHE A 1 124 ? 9.777 6.789 -5.349 1.00 46.19 124 PHE A CA 1
ATOM 1023 C C . PHE A 1 124 ? 9.088 8.137 -5.167 1.00 46.19 124 PHE A C 1
ATOM 1025 O O . PHE A 1 124 ? 9.629 9.035 -4.524 1.00 46.19 124 PHE A O 1
ATOM 1032 N N . ALA A 1 125 ? 7.894 8.286 -5.735 1.00 44.69 125 ALA A N 1
ATOM 1033 C CA . ALA A 1 125 ? 7.057 9.460 -5.516 1.00 44.69 125 ALA A CA 1
ATOM 1034 C C . ALA A 1 125 ? 5.823 9.055 -4.704 1.00 44.69 125 ALA A C 1
ATOM 1036 O O . ALA A 1 125 ? 5.039 8.209 -5.139 1.00 44.69 125 ALA A O 1
ATOM 1037 N N . ILE A 1 126 ? 5.655 9.667 -3.531 1.00 39.44 126 ILE A N 1
ATOM 1038 C CA . ILE A 1 126 ? 4.430 9.572 -2.733 1.00 39.44 126 ILE A CA 1
ATOM 1039 C C . ILE A 1 126 ? 3.507 10.695 -3.219 1.00 39.44 126 ILE A C 1
ATOM 1041 O O . ILE A 1 126 ? 3.810 11.872 -3.019 1.00 39.44 126 ILE A O 1
ATOM 1045 N N . ALA A 1 127 ? 2.409 10.355 -3.896 1.00 39.00 127 ALA A N 1
ATOM 1046 C CA . ALA A 1 127 ? 1.384 11.340 -4.234 1.00 39.00 127 ALA A CA 1
ATOM 1047 C C . ALA A 1 127 ? 0.685 11.803 -2.940 1.00 39.00 127 ALA A C 1
ATOM 1049 O O . ALA A 1 127 ? 0.260 10.971 -2.135 1.00 39.00 127 ALA A O 1
ATOM 1050 N N . SER A 1 128 ? 0.670 13.124 -2.725 1.00 32.06 128 SER A N 1
ATOM 1051 C CA . SER A 1 128 ? 0.062 13.810 -1.572 1.00 32.06 128 SER A CA 1
ATOM 1052 C C . SER A 1 128 ? -1.413 14.107 -1.795 1.00 32.06 128 SER A C 1
ATOM 1054 O O . SER A 1 128 ? -1.764 14.428 -2.954 1.00 32.06 128 SER A O 1
#

Organism: NCBI:txid1088542

=== Feature glossary ===
The record interleaves many kinds of information about one protein. Here is each kind framed as the question it answers.

Q: What known structures does this most resemble?
A: Structural nearest neighbors (via Foldseek easy-search vs the PDB). Reported per hit: target PDB id, E-value, and alignment TM-score. A TM-score above ~0.5 is the conventional threshold for 'same fold'.

Q: Where is each backbone atom in 3D?
A: The mmCIF table is the protein's shape written out atom by atom. For each backbone N, Cα, C, and carbonyl O, it records an (x, y, z) coordinate triple in Å plus the residue type, chain letter, and residue number.

Q: What are the backbone torsion angles?
A: The φ/ψ torsion pair specifies the backbone conformation at each residue. φ rotates about the N–Cα bond, ψ about the Cα–C bond. Steric clashes forbid most of the (φ, ψ) plane — the allowed regions (α-helix basin, β-sheet basin, left-handed helix) are the Ramachandran-allowed regions.

Q: Which residues are buried vs exposed?
A: Solvent-accessible surface area (SASA) is the area in Å² traced out by the centre of a 1.4 Å probe sphere (a water molecule) rolled over the protein's van der Waals surface (Shrake–Rupley / Lee–Richards construction). Buried residues have near-zero SASA; fully exposed residues can exceed 200 Å². The total SASA scales roughly with the number of surface residues.

Q: How confident is the AlphaFold model at each residue?
A: pLDDT is the predicted lDDT-Cα score: AlphaFold's confidence that the local environment of each residue (all inter-atomic distances within 15 Å) is correctly placed. It is a per-residue number between 0 and 100, with higher meaning more reliable.

Q: What does the local fold look like, residue by residue?
A: 3Di is Foldseek's structural alphabet. Each residue is assigned one of twenty discrete states based on how its Cα sits relative to its spatial (not sequential) neighbors. Aligning 3Di strings finds structural homologs roughly as well as full 3D superposition, but orders of magnitude faster.

Q: How big and how compact is the whole molecule?
A: Radius of gyration (Rg) is the root-mean-square distance of Cα atoms from their centroid — a single number for overall size and compactness. A globular domain of N residues has Rg ≈ 2.2·N^0.38 Å; an extended or disordered chain has a much larger Rg. The Cα contact count is the number of residue pairs whose Cα atoms are within 8 Å and are more than four positions apart in sequence — a standard prox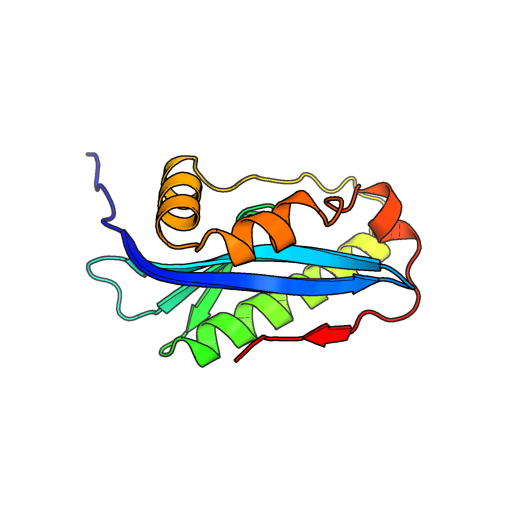y for tertiary packing density. The bounding box is the smallest axis-aligned box enclosing all Cα atoms.

Q: Which residues are in helices, strands, or loops?
A: DSSP 8-state secondary structure assigns each residue one of H (α-helix), G (3₁₀-helix), I (π-helix), E (extended β-strand), B (isolated β-bridge), T (hydrogen-bonded turn), S (bend), or '-' (coil). The assignment is computed from backbone hydrogen-bond geometry via the Kabsch–Sander algorithm.

Q: How mobile is each atom in the crystal?
A: Crystallographic B-factors measure how much each atom's electron density is smeared out, in Å². They rise in mobile loops and surface residues and fall in the buried interior. In AlphaFold models this column is repurposed to hold pLDDT instead.

Q: What if only a Cα trace is available?
A: P-SEA three-state annotation labels each residue as helix, strand, or coil based purely on the geometry of the Cα trace. It serves as a fallback when the full backbone (and thus DSSP) is unavailable.

Q: What family and function is it annotated with?
A: Database cross-references. InterPro integrates a dozen domain/family signature databases into unified entries with residue-range hits. GO terms attach function/process/location labels with evidence codes. CATH codes position the fold in a four-level structural taxonomy. Organism is the NCBI-taxonomy species name.

Q: Are the domains correctly placed relative to each other?
A: Predicted Aligned Error (PAE) is an AlphaFold confidence matrix: entry (i, j) is the expected error in the position of residue j, in ångströms, when the prediction is superimposed on the true structure at residue i. Low PAE within a block of residues means that block is internally rigid and well-predicted; high PAE between two blocks means their relative placement is uncertain even if each block individually is confident.

Q: What do the diagnostic plots show?
A: Three diagnostic plots accompany the record. The Cα contact map visualizes the tertiary structure as a 2D adjacency matrix (8 Å cutoff, sequence-local contacts suppressed). The Ramachandran plot shows the distribution of backbone (φ, ψ) torsions, with poin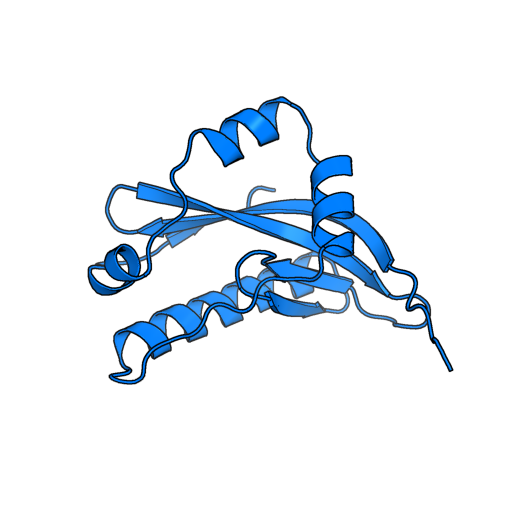ts in the α and β basins reflecting secondary structure content. The PAE plot shows AlphaFold's inter-residue confidence as a color matrix.

Q: What is the amino-acid chain?
A: Primary structure: the covalent order of the twenty standard amino acids along the backbone. Two proteins with the same sequence will (almost always) fold to the same structure; two with 30% identity often share a fold but not the details.

Q: What do the rendered images show?
A: The six renders are orthographic views along the three Cartesian axes in both directions. Representation (cartoon, sticks, or surface) and color scheme (sequence-rainbow or by-chain) vary across proteins so the training set covers all the common visualization conventions.